Protein AF-A0AAJ1Q7H8-F1 (afdb_monomer_lite)

Structure (mmCIF, N/CA/C/O backbone):
data_AF-A0AAJ1Q7H8-F1
#
_entry.id   AF-A0AAJ1Q7H8-F1
#
loop_
_atom_site.group_PDB
_atom_site.id
_atom_site.type_symbol
_atom_site.label_atom_id
_atom_site.label_alt_id
_atom_site.label_comp_id
_atom_site.label_asym_id
_atom_site.label_entity_id
_atom_site.label_seq_id
_atom_site.pdbx_PDB_ins_code
_atom_site.Cartn_x
_atom_site.Cartn_y
_atom_site.Cartn_z
_atom_site.occupancy
_atom_site.B_iso_or_equiv
_atom_site.auth_seq_id
_atom_site.auth_comp_id
_atom_site.auth_asym_id
_atom_site.auth_atom_id
_atom_site.pdbx_PDB_model_num
ATOM 1 N N . MET A 1 1 ? 10.382 -7.624 -2.692 1.00 88.12 1 MET A N 1
ATOM 2 C CA . MET A 1 1 ? 9.044 -7.095 -2.310 1.00 88.12 1 MET A CA 1
ATOM 3 C C . MET A 1 1 ? 7.955 -7.927 -2.968 1.00 88.12 1 MET A C 1
ATOM 5 O O . MET A 1 1 ? 8.009 -8.153 -4.169 1.00 88.12 1 MET A O 1
ATOM 9 N N . ASP A 1 2 ? 6.952 -8.34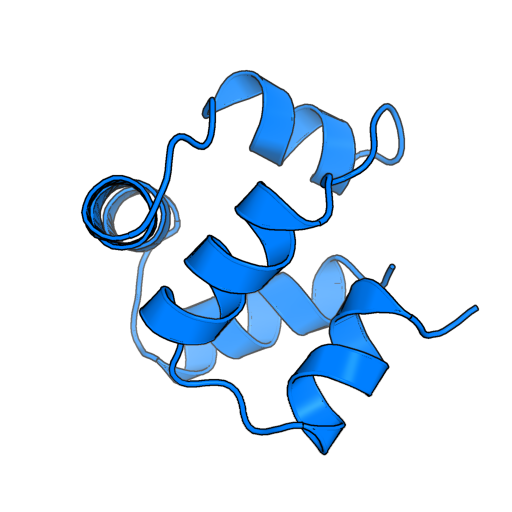9 -2.203 1.00 93.69 2 ASP A N 1
ATOM 10 C CA . ASP A 1 2 ? 5.814 -9.134 -2.677 1.00 93.69 2 ASP A CA 1
ATOM 11 C C . ASP A 1 2 ? 4.560 -8.252 -2.851 1.00 93.69 2 ASP A C 1
ATOM 13 O O . ASP A 1 2 ? 3.833 -7.926 -1.903 1.00 93.69 2 ASP A O 1
ATOM 17 N N . GLY A 1 3 ? 4.283 -7.867 -4.100 1.00 93.75 3 GLY A N 1
ATOM 18 C CA . GLY A 1 3 ? 3.104 -7.072 -4.449 1.00 93.75 3 GLY A CA 1
ATOM 19 C C . GLY A 1 3 ? 1.771 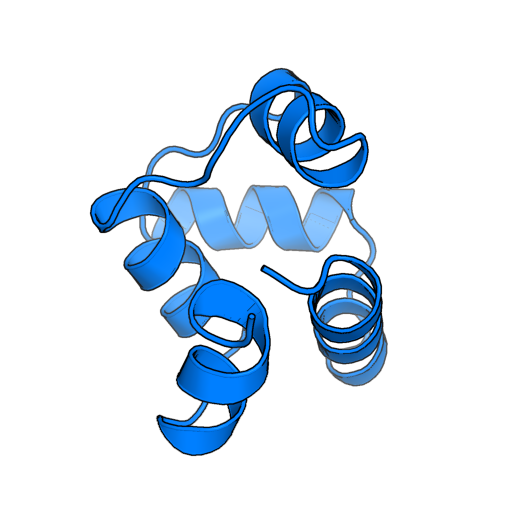-7.798 -4.209 1.00 93.75 3 GLY A C 1
ATOM 20 O O . GLY A 1 3 ? 0.754 -7.157 -3.924 1.00 93.75 3 GLY A O 1
ATOM 21 N N . ASN A 1 4 ? 1.739 -9.130 -4.271 1.00 94.56 4 ASN A N 1
ATOM 22 C CA . ASN A 1 4 ? 0.513 -9.879 -3.993 1.00 94.56 4 ASN A CA 1
ATOM 23 C C . ASN A 1 4 ? 0.175 -9.823 -2.503 1.00 94.56 4 ASN A C 1
ATOM 25 O O . ASN A 1 4 ? -0.987 -9.607 -2.153 1.00 94.56 4 ASN A O 1
ATOM 29 N N . GLN A 1 5 ? 1.180 -9.920 -1.630 1.00 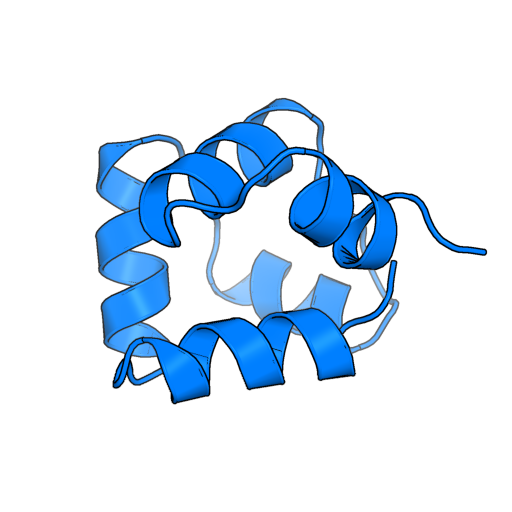95.88 5 GLN A N 1
ATOM 30 C CA . GLN A 1 5 ? 0.990 -9.765 -0.185 1.00 95.88 5 GLN A CA 1
ATOM 31 C C . GLN A 1 5 ? 0.540 -8.349 0.181 1.00 95.88 5 GLN A C 1
ATOM 33 O O . GLN A 1 5 ? -0.377 -8.192 0.990 1.00 95.88 5 GLN A O 1
ATOM 38 N N . LEU A 1 6 ? 1.102 -7.314 -0.457 1.00 96.25 6 LEU A N 1
ATOM 39 C CA . LEU A 1 6 ? 0.639 -5.942 -0.236 1.00 96.25 6 LEU A CA 1
ATOM 40 C C . LEU A 1 6 ? -0.838 -5.778 -0.625 1.00 96.25 6 LEU A C 1
ATOM 42 O O . LEU A 1 6 ? -1.630 -5.247 0.155 1.00 96.25 6 LEU A O 1
ATOM 46 N N . LYS A 1 7 ? -1.234 -6.267 -1.809 1.00 95.56 7 LYS A N 1
ATOM 47 C CA . LYS A 1 7 ? -2.640 -6.245 -2.251 1.00 95.56 7 LYS A CA 1
ATOM 48 C C . LYS A 1 7 ? -3.548 -7.011 -1.291 1.00 95.56 7 LYS A C 1
ATOM 50 O O . LYS A 1 7 ? -4.614 -6.505 -0.946 1.00 95.56 7 LYS A O 1
ATOM 55 N N . ALA A 1 8 ? -3.124 -8.188 -0.835 1.00 95.25 8 ALA A N 1
ATOM 56 C CA . ALA A 1 8 ? -3.880 -8.987 0.122 1.00 95.25 8 ALA A CA 1
ATOM 57 C C . ALA A 1 8 ? -4.116 -8.220 1.430 1.00 95.25 8 ALA A C 1
ATOM 59 O O . ALA A 1 8 ? -5.249 -8.163 1.899 1.00 95.25 8 ALA A O 1
ATOM 60 N N . GLN A 1 9 ? -3.092 -7.553 1.976 1.00 96.31 9 GLN A N 1
ATOM 61 C CA . GLN A 1 9 ? -3.254 -6.724 3.174 1.00 96.31 9 GLN A CA 1
ATOM 62 C C . GLN A 1 9 ? -4.216 -5.552 2.952 1.00 96.31 9 GLN A C 1
ATOM 64 O O . GLN A 1 9 ? -5.057 -5.290 3.807 1.00 96.31 9 GLN A O 1
ATOM 69 N N . ILE A 1 10 ? -4.158 -4.878 1.799 1.00 96.88 10 ILE A N 1
ATOM 70 C CA . ILE A 1 10 ? -5.097 -3.793 1.468 1.00 96.88 10 ILE A CA 1
ATOM 71 C C . ILE A 1 10 ? -6.549 -4.305 1.486 1.00 96.88 10 ILE A C 1
ATOM 73 O O . ILE A 1 10 ? -7.413 -3.697 2.123 1.00 96.88 10 ILE A O 1
ATOM 77 N N . VAL A 1 11 ? -6.800 -5.459 0.860 1.00 96.06 11 VAL A N 1
ATOM 78 C CA . VAL A 1 11 ? -8.130 -6.090 0.816 1.00 96.06 11 VAL A CA 1
ATOM 79 C C . VAL A 1 11 ? -8.578 -6.574 2.197 1.00 96.06 11 VAL A C 1
ATOM 81 O O . VAL A 1 11 ? -9.730 -6.357 2.564 1.00 96.06 11 VAL A O 1
ATOM 84 N N . LEU A 1 12 ? -7.687 -7.162 3.004 1.00 95.44 12 LEU A N 1
ATOM 85 C CA . LEU A 1 12 ? -7.988 -7.586 4.380 1.00 95.44 12 LEU A CA 1
ATOM 86 C C . LEU A 1 12 ? -8.381 -6.414 5.288 1.00 95.44 12 LEU A C 1
ATOM 88 O O . LEU A 1 12 ? -9.120 -6.604 6.253 1.00 95.44 12 LEU A O 1
ATOM 92 N N . LYS A 1 13 ? -7.922 -5.194 4.984 1.00 94.62 13 LYS A N 1
ATOM 93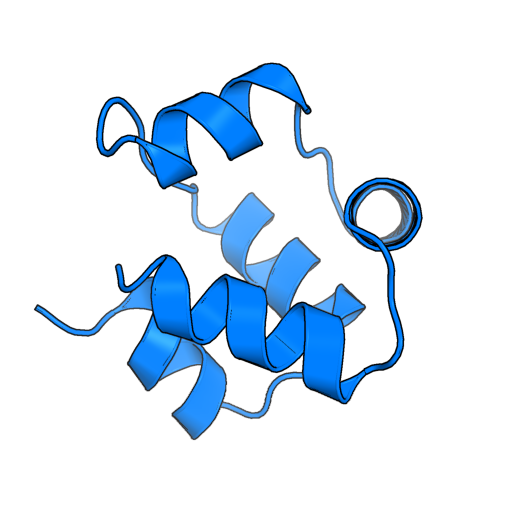 C CA . LYS A 1 13 ? -8.366 -3.966 5.665 1.00 94.62 13 LYS A CA 1
ATOM 94 C C . LYS A 1 13 ? -9.660 -3.379 5.094 1.00 94.62 13 LYS A C 1
ATOM 96 O O . LYS A 1 13 ? -10.081 -2.319 5.553 1.00 94.62 13 LYS A O 1
ATOM 101 N N . GLY A 1 14 ? -10.285 -4.044 4.122 1.00 96.06 14 GLY A N 1
ATOM 102 C CA . GLY A 1 14 ? -11.523 -3.603 3.481 1.00 96.06 14 GLY A CA 1
ATOM 103 C C . GLY A 1 14 ? -11.354 -2.356 2.615 1.00 96.06 14 GLY A C 1
ATOM 104 O O . GLY A 1 14 ? -12.329 -1.646 2.391 1.00 96.06 14 GLY A O 1
ATOM 105 N N . LEU A 1 15 ? -10.130 -2.060 2.164 1.00 96.44 15 LEU A N 1
ATOM 106 C CA . LEU A 1 15 ? -9.824 -0.851 1.406 1.00 96.44 15 LEU A CA 1
ATOM 107 C C . LEU A 1 15 ? -9.794 -1.137 -0.094 1.00 96.44 15 LEU A C 1
ATOM 109 O O . LEU A 1 15 ? -9.197 -2.113 -0.554 1.00 96.44 15 LEU A O 1
ATOM 113 N N . LYS A 1 16 ? -10.354 -0.221 -0.883 1.00 95.81 16 LYS A N 1
ATOM 114 C CA . LYS A 1 16 ? -10.015 -0.099 -2.305 1.00 95.81 16 LYS A CA 1
ATOM 115 C C . LYS A 1 16 ? -8.632 0.537 -2.451 1.00 95.81 16 LYS A C 1
ATOM 117 O O . LYS A 1 16 ? -8.181 1.271 -1.573 1.00 95.81 16 LYS A O 1
ATOM 122 N N . ILE A 1 17 ? -7.977 0.324 -3.596 1.00 94.12 17 ILE A N 1
ATOM 123 C CA . ILE A 1 17 ? -6.649 0.907 -3.869 1.00 94.12 17 ILE A CA 1
ATOM 124 C C . ILE A 1 17 ? -6.656 2.434 -3.708 1.00 94.12 17 ILE A C 1
ATOM 126 O O . ILE A 1 17 ? -5.752 2.985 -3.093 1.00 94.12 17 ILE A O 1
ATOM 130 N N . GLU A 1 18 ? -7.696 3.121 -4.178 1.00 94.62 18 GLU A N 1
ATOM 131 C CA . GLU A 1 18 ? -7.786 4.583 -4.061 1.00 94.62 18 GLU A CA 1
ATOM 132 C C . GLU A 1 18 ? -7.929 5.065 -2.609 1.00 94.62 18 GLU A C 1
ATOM 134 O O . GLU A 1 18 ? -7.302 6.047 -2.209 1.00 94.62 18 GLU A O 1
ATOM 139 N N . GLU A 1 19 ? -8.693 4.342 -1.789 1.00 96.50 19 GLU A N 1
ATOM 140 C CA . GLU A 1 19 ? -8.827 4.630 -0.356 1.00 96.50 19 GLU A CA 1
ATOM 141 C C . GLU A 1 19 ? -7.511 4.362 0.375 1.00 96.50 19 GLU A C 1
ATOM 143 O O . GLU A 1 19 ? -7.099 5.142 1.235 1.00 96.50 19 GLU A O 1
ATOM 148 N N . PHE A 1 20 ? -6.816 3.290 -0.006 1.00 97.19 20 PHE A N 1
ATOM 149 C CA . PHE A 1 20 ? -5.477 2.983 0.474 1.00 97.19 20 PHE A CA 1
ATOM 150 C C . PHE A 1 20 ? -4.492 4.111 0.148 1.00 97.19 20 PHE A C 1
ATOM 152 O O . PHE A 1 20 ? -3.863 4.637 1.064 1.00 97.19 20 PHE A O 1
ATOM 159 N N . LEU A 1 21 ? -4.395 4.541 -1.113 1.00 96.50 21 LEU A N 1
ATOM 160 C CA . LEU A 1 21 ? -3.482 5.611 -1.526 1.00 96.50 21 LEU A CA 1
ATOM 161 C C . LEU A 1 21 ? -3.800 6.932 -0.809 1.00 96.50 21 LEU A C 1
ATOM 163 O O . LEU A 1 21 ? -2.894 7.597 -0.304 1.00 96.50 21 LEU A O 1
ATOM 167 N N . SER A 1 22 ? -5.087 7.271 -0.667 1.00 95.88 22 SER A N 1
ATOM 168 C CA . SER A 1 22 ? -5.520 8.436 0.115 1.00 95.88 22 SER A CA 1
ATOM 169 C C . SER A 1 22 ? -5.204 8.313 1.611 1.00 95.88 22 SER A C 1
ATOM 171 O O . SER A 1 22 ? -5.045 9.324 2.297 1.00 95.88 22 SER A O 1
ATOM 173 N N . ARG A 1 23 ? -5.131 7.097 2.156 1.00 96.75 23 ARG A N 1
ATOM 174 C CA . ARG A 1 23 ? -4.747 6.870 3.551 1.00 96.75 23 ARG A CA 1
ATOM 175 C C . ARG A 1 23 ? -3.237 6.973 3.736 1.00 96.75 23 ARG A C 1
ATOM 177 O O . ARG A 1 23 ? -2.805 7.588 4.708 1.00 96.75 23 ARG A O 1
ATOM 184 N N . VAL A 1 24 ? -2.447 6.438 2.804 1.00 97.31 24 VAL A N 1
ATOM 185 C CA . VAL A 1 24 ? -0.981 6.575 2.796 1.00 97.31 24 VAL A CA 1
ATOM 186 C C . VAL A 1 24 ? -0.575 8.045 2.756 1.00 97.31 24 VAL A C 1
ATOM 188 O O . VAL A 1 24 ? 0.294 8.441 3.531 1.00 97.31 24 VAL A O 1
ATOM 191 N N . SER A 1 25 ? -1.271 8.871 1.964 1.00 94.31 25 SER A N 1
ATOM 192 C CA . SER A 1 25 ? -0.977 10.306 1.833 1.00 94.31 25 SER A CA 1
ATOM 193 C C . SER A 1 25 ? -1.060 11.096 3.149 1.00 94.31 25 SER A C 1
ATOM 195 O O . SER A 1 25 ? -0.542 12.207 3.228 1.00 94.31 25 SER A O 1
ATOM 197 N N . ARG A 1 26 ? -1.697 10.543 4.194 1.00 95.62 26 ARG A N 1
ATOM 198 C CA . ARG A 1 26 ? -1.754 11.137 5.543 1.00 95.62 26 ARG A CA 1
ATOM 199 C C . ARG A 1 26 ? -0.481 10.903 6.361 1.00 95.62 26 ARG A C 1
ATOM 201 O O . ARG A 1 26 ? -0.256 11.610 7.337 1.00 95.62 26 ARG A O 1
ATOM 208 N N . PHE A 1 27 ? 0.325 9.909 5.991 1.00 96.31 27 PHE A N 1
ATOM 209 C CA . PHE A 1 27 ? 1.537 9.503 6.711 1.00 96.31 27 PHE A CA 1
ATOM 210 C C . PHE A 1 27 ? 2.825 9.776 5.927 1.00 96.31 27 PHE A C 1
ATOM 212 O O . PHE A 1 27 ? 3.893 9.849 6.532 1.00 96.31 27 PHE A O 1
ATOM 219 N N . GLY A 1 28 ? 2.736 9.929 4.606 1.00 94.19 28 GLY A N 1
ATOM 220 C CA . GLY A 1 28 ? 3.859 10.235 3.725 1.00 94.19 28 GLY A CA 1
ATOM 221 C C . GLY A 1 28 ? 3.391 10.430 2.286 1.00 94.19 28 GLY A C 1
ATOM 222 O O . GLY A 1 28 ? 2.244 10.142 1.957 1.00 94.19 28 GLY A O 1
ATOM 223 N N . LYS A 1 29 ? 4.260 10.940 1.412 1.00 90.94 29 LYS A N 1
ATOM 224 C CA . LYS A 1 29 ? 3.927 11.058 -0.012 1.00 90.94 29 LYS A CA 1
ATOM 225 C C . LYS A 1 29 ? 4.107 9.702 -0.681 1.00 90.94 29 LYS A C 1
ATOM 227 O O . LYS A 1 29 ? 5.164 9.103 -0.554 1.00 90.94 29 LYS A O 1
ATOM 232 N N . LEU A 1 30 ? 3.092 9.263 -1.416 1.00 94.19 30 LEU A N 1
ATOM 233 C CA . LEU A 1 30 ? 3.193 8.139 -2.335 1.00 94.19 30 LEU A CA 1
ATOM 234 C C . LEU A 1 30 ? 2.502 8.529 -3.637 1.00 94.19 30 LEU A C 1
ATOM 236 O O . LEU A 1 30 ? 1.299 8.793 -3.655 1.00 94.19 30 LEU A O 1
ATOM 240 N N . ASP A 1 31 ? 3.273 8.597 -4.717 1.00 93.75 31 ASP A N 1
ATOM 241 C CA . ASP A 1 31 ? 2.726 8.870 -6.040 1.00 93.75 31 ASP A CA 1
ATOM 242 C C . ASP A 1 31 ? 1.947 7.651 -6.562 1.00 93.75 31 ASP A C 1
ATOM 244 O O . ASP A 1 31 ? 2.423 6.514 -6.499 1.00 93.75 31 ASP A O 1
ATOM 248 N N . ARG A 1 32 ? 0.743 7.882 -7.105 1.00 95.75 32 ARG A N 1
ATOM 249 C CA . ARG A 1 32 ? -0.110 6.806 -7.639 1.00 95.75 32 ARG A CA 1
ATOM 250 C C . ARG A 1 32 ? 0.591 6.068 -8.781 1.00 95.75 32 ARG A C 1
ATOM 252 O O . ARG A 1 32 ? 0.515 4.842 -8.847 1.00 95.75 32 ARG A O 1
ATOM 259 N N . ASN A 1 33 ? 1.273 6.785 -9.674 1.00 96.50 33 ASN A N 1
ATOM 260 C CA . ASN A 1 33 ? 1.957 6.145 -10.796 1.00 96.50 33 ASN A CA 1
ATOM 261 C C . ASN A 1 33 ? 3.141 5.318 -10.300 1.00 96.50 33 ASN A C 1
ATOM 263 O O . ASN A 1 33 ? 3.330 4.202 -10.781 1.00 96.50 33 ASN A O 1
ATOM 267 N N . LYS A 1 34 ? 3.883 5.821 -9.305 1.00 96.12 34 LYS A N 1
ATOM 268 C CA . LYS A 1 34 ? 4.937 5.059 -8.635 1.00 96.12 34 LYS A CA 1
ATOM 269 C C . LYS A 1 34 ? 4.398 3.777 -8.017 1.00 96.12 34 LYS A C 1
ATOM 271 O O . LYS A 1 34 ? 4.952 2.728 -8.315 1.00 96.12 34 LYS A O 1
ATOM 276 N N . TYR A 1 35 ? 3.292 3.824 -7.265 1.00 96.75 35 TYR A N 1
ATOM 277 C CA . TYR A 1 35 ? 2.649 2.609 -6.748 1.00 96.75 35 TYR A CA 1
ATOM 278 C C . TYR A 1 35 ? 2.475 1.571 -7.860 1.00 96.75 35 TYR A C 1
ATOM 280 O O . TYR A 1 35 ? 2.980 0.461 -7.742 1.00 96.75 35 TYR A O 1
ATOM 288 N N . TYR A 1 36 ? 1.851 1.938 -8.981 1.00 96.75 36 TYR A N 1
ATOM 289 C CA . TYR A 1 36 ? 1.635 0.990 -10.073 1.00 96.75 36 TYR A CA 1
ATOM 290 C C . TYR A 1 36 ? 2.924 0.513 -10.760 1.00 96.75 36 TYR A C 1
ATOM 292 O O . TYR A 1 36 ? 2.953 -0.640 -11.182 1.00 96.75 36 TYR A O 1
ATOM 300 N N . ARG A 1 37 ? 3.973 1.342 -10.861 1.00 97.25 37 ARG A N 1
ATOM 301 C CA . ARG A 1 37 ? 5.292 0.900 -11.353 1.00 97.25 37 ARG A CA 1
ATOM 302 C C . ARG A 1 37 ? 5.919 -0.135 -10.420 1.00 97.25 37 ARG A C 1
ATOM 304 O O . ARG A 1 37 ? 6.324 -1.193 -10.891 1.00 97.25 37 ARG A O 1
ATOM 311 N N . VAL A 1 38 ? 5.894 0.107 -9.106 1.00 95.94 38 VAL A N 1
ATOM 312 C CA . VAL A 1 38 ? 6.374 -0.862 -8.103 1.00 95.94 38 VAL A CA 1
ATOM 313 C C . VAL A 1 38 ? 5.585 -2.168 -8.196 1.00 95.94 38 VAL A C 1
ATOM 315 O O . VAL A 1 38 ? 6.164 -3.248 -8.237 1.00 95.94 38 VAL A O 1
ATOM 318 N N . MET A 1 39 ? 4.257 -2.092 -8.346 1.00 95.00 39 MET A N 1
ATOM 319 C CA . MET A 1 39 ? 3.414 -3.282 -8.519 1.00 95.00 39 MET A CA 1
ATOM 320 C C . MET A 1 39 ? 3.698 -4.072 -9.807 1.00 95.00 39 MET A C 1
ATOM 322 O O . MET A 1 39 ? 3.277 -5.225 -9.897 1.00 95.00 39 MET A O 1
ATOM 326 N N . ARG A 1 40 ? 4.359 -3.465 -10.801 1.00 95.12 40 ARG A N 1
ATOM 327 C CA . ARG A 1 40 ? 4.821 -4.121 -12.036 1.00 95.12 40 ARG A CA 1
ATOM 328 C C . ARG A 1 40 ? 6.293 -4.549 -11.981 1.00 95.12 40 ARG A C 1
ATOM 330 O O . ARG A 1 40 ? 6.757 -5.164 -12.933 1.00 95.12 40 ARG A O 1
ATOM 337 N N . GLY A 1 41 ? 7.007 -4.254 -10.894 1.00 94.06 41 GLY A N 1
ATOM 338 C CA . GLY A 1 41 ? 8.441 -4.526 -10.764 1.00 94.06 41 GLY A CA 1
ATOM 339 C C . GLY A 1 41 ? 9.333 -3.551 -11.540 1.00 94.06 41 GLY A C 1
ATOM 340 O O . GLY A 1 41 ? 10.480 -3.869 -11.826 1.00 94.06 41 GLY A O 1
ATOM 341 N N . GLU A 1 42 ? 8.812 -2.379 -11.910 1.00 95.88 42 GLU A N 1
ATOM 342 C CA . GLU A 1 42 ? 9.543 -1.346 -12.664 1.00 95.88 42 GLU A CA 1
ATOM 343 C C . GLU A 1 42 ? 10.241 -0.321 -11.752 1.00 95.88 42 GLU A C 1
ATOM 345 O O . GLU A 1 42 ? 10.980 0.534 -12.234 1.00 95.88 42 GLU A O 1
ATOM 350 N N . ASP A 1 43 ? 9.939 -0.335 -10.454 1.00 95.88 43 ASP A N 1
ATOM 351 C CA . ASP A 1 43 ? 10.362 0.663 -9.466 1.00 95.88 43 ASP A CA 1
ATOM 352 C C . ASP A 1 43 ? 10.326 0.023 -8.065 1.00 95.88 43 ASP A C 1
ATOM 354 O O . ASP A 1 43 ? 9.769 -1.065 -7.891 1.00 95.88 43 ASP A O 1
ATOM 358 N N . GLU A 1 44 ? 10.851 0.711 -7.052 1.00 94.50 44 GLU A N 1
ATOM 359 C CA . GLU A 1 44 ? 10.842 0.252 -5.658 1.00 94.50 44 GLU A CA 1
ATOM 360 C C . GLU A 1 44 ? 10.296 1.319 -4.700 1.00 94.50 44 GLU A C 1
ATOM 362 O O . GLU A 1 44 ? 10.419 2.529 -4.924 1.00 94.50 44 GLU A O 1
ATOM 367 N N . PHE A 1 45 ? 9.680 0.869 -3.601 1.00 96.12 45 PHE A N 1
ATOM 368 C CA . PHE A 1 45 ? 9.335 1.780 -2.513 1.00 96.12 45 PHE A CA 1
ATOM 369 C C . PHE A 1 45 ? 10.588 2.152 -1.733 1.00 96.12 45 PHE A C 1
ATOM 371 O O . PHE A 1 45 ? 11.351 1.284 -1.312 1.00 96.12 45 PHE A O 1
ATOM 378 N N . ASP A 1 46 ? 10.762 3.443 -1.476 1.00 95.94 46 ASP A N 1
ATOM 379 C CA . ASP A 1 46 ? 11.800 3.888 -0.562 1.00 95.94 46 ASP A CA 1
ATOM 380 C C . ASP A 1 46 ? 11.391 3.658 0.903 1.00 95.94 46 ASP A C 1
ATOM 382 O O . ASP A 1 46 ? 10.245 3.344 1.242 1.00 95.94 46 ASP A O 1
ATOM 386 N N . ARG A 1 47 ? 12.345 3.844 1.818 1.00 95.44 47 ARG A N 1
ATOM 387 C CA . ARG A 1 47 ? 12.116 3.637 3.252 1.00 95.44 47 ARG A CA 1
ATOM 388 C C . ARG A 1 47 ? 10.975 4.499 3.808 1.00 95.44 47 ARG A C 1
ATOM 390 O O . ARG A 1 47 ? 10.252 4.049 4.696 1.00 95.44 47 ARG A O 1
ATOM 397 N N . SER A 1 48 ? 10.829 5.736 3.339 1.00 96.81 48 SER A N 1
ATOM 398 C CA . SER A 1 48 ? 9.789 6.649 3.822 1.00 96.81 48 SER A CA 1
ATOM 399 C C . SER A 1 48 ? 8.399 6.206 3.359 1.00 96.81 48 SER A C 1
ATOM 401 O O . SER A 1 48 ? 7.453 6.223 4.151 1.00 96.81 48 SER A O 1
ATOM 403 N N . GLU A 1 49 ? 8.298 5.703 2.130 1.00 97.56 49 GLU A N 1
ATOM 404 C CA . GLU A 1 49 ? 7.077 5.134 1.564 1.00 97.56 49 GLU A CA 1
ATOM 405 C C . GLU A 1 49 ? 6.690 3.835 2.271 1.00 97.56 49 GLU A C 1
ATOM 407 O O . GLU A 1 49 ? 5.534 3.684 2.665 1.00 97.56 49 GLU A O 1
ATOM 412 N N . ILE A 1 50 ? 7.648 2.938 2.532 1.00 96.94 50 ILE A N 1
ATOM 413 C CA . ILE A 1 50 ? 7.410 1.698 3.292 1.00 96.94 50 ILE A CA 1
ATOM 414 C C . ILE A 1 50 ? 6.847 2.013 4.683 1.00 96.94 50 ILE A C 1
ATOM 416 O O . ILE A 1 50 ? 5.870 1.396 5.118 1.00 96.94 50 ILE A O 1
ATOM 420 N N . ILE A 1 51 ? 7.412 3.005 5.380 1.00 96.69 51 ILE A N 1
ATOM 421 C CA . ILE A 1 51 ? 6.920 3.437 6.697 1.00 96.69 51 ILE A CA 1
ATOM 422 C C . ILE A 1 51 ? 5.498 4.005 6.588 1.00 96.69 51 ILE A C 1
ATOM 424 O O . ILE A 1 51 ? 4.642 3.676 7.412 1.00 96.69 51 ILE A O 1
ATOM 428 N N . ALA A 1 52 ? 5.224 4.843 5.586 1.00 97.94 52 ALA A N 1
ATOM 429 C CA . ALA A 1 52 ? 3.901 5.426 5.380 1.00 97.94 52 ALA A CA 1
ATOM 430 C C . ALA A 1 52 ? 2.843 4.353 5.072 1.00 97.94 52 ALA A C 1
ATOM 432 O O . ALA A 1 52 ? 1.764 4.365 5.668 1.00 97.94 52 ALA A O 1
ATOM 433 N N . ILE A 1 53 ? 3.171 3.390 4.206 1.00 97.75 53 ILE A N 1
ATOM 434 C CA . ILE A 1 53 ? 2.311 2.250 3.869 1.00 97.75 53 ILE A CA 1
ATOM 435 C C . ILE A 1 53 ? 2.054 1.383 5.105 1.00 97.75 53 ILE A C 1
ATOM 437 O O . ILE A 1 53 ? 0.903 1.052 5.396 1.00 97.75 53 ILE A O 1
ATOM 441 N N . SER A 1 54 ? 3.100 1.077 5.875 1.00 97.38 54 SER A N 1
ATOM 442 C CA . SER A 1 54 ? 2.991 0.260 7.088 1.00 97.38 54 SER A CA 1
ATOM 443 C C . SER A 1 54 ? 2.090 0.912 8.135 1.00 97.38 54 SER A C 1
ATOM 445 O O . SER A 1 54 ? 1.237 0.241 8.712 1.00 97.38 54 SER A O 1
ATOM 447 N N . LYS A 1 55 ? 2.192 2.235 8.323 1.00 97.19 55 LYS A N 1
ATOM 448 C CA . LYS A 1 55 ? 1.281 2.999 9.193 1.00 97.19 55 LYS A CA 1
ATOM 449 C C . LYS A 1 55 ? -0.149 3.022 8.657 1.00 97.19 55 LYS A C 1
ATOM 451 O O . LYS A 1 55 ? -1.093 2.830 9.421 1.00 97.19 55 LYS A O 1
ATOM 456 N N . ALA A 1 56 ? -0.327 3.228 7.352 1.00 97.06 56 ALA A N 1
ATOM 457 C CA . ALA A 1 56 ? -1.648 3.272 6.729 1.00 97.06 56 ALA A CA 1
ATOM 458 C C . ALA A 1 56 ? -2.404 1.946 6.873 1.00 97.06 56 ALA A C 1
ATOM 460 O O . ALA A 1 56 ? -3.606 1.953 7.133 1.00 97.06 56 ALA A O 1
ATOM 461 N N . LEU A 1 57 ? -1.701 0.822 6.747 1.00 96.81 57 LEU A N 1
ATOM 462 C CA . LEU A 1 57 ? -2.272 -0.516 6.877 1.00 96.81 57 LEU A CA 1
ATOM 463 C C . LEU A 1 57 ? -2.181 -1.078 8.302 1.00 96.81 57 LEU A C 1
ATOM 465 O O . LEU A 1 57 ? -2.721 -2.150 8.548 1.00 96.81 57 LEU A O 1
ATOM 469 N N . ASN A 1 58 ? -1.561 -0.365 9.246 1.00 96.25 58 ASN A N 1
ATOM 470 C CA . ASN A 1 58 ? -1.282 -0.861 10.595 1.00 96.25 58 ASN A CA 1
ATOM 471 C C . ASN A 1 58 ? -0.620 -2.253 10.564 1.00 96.25 58 ASN A C 1
ATOM 473 O O . ASN A 1 58 ? -1.113 -3.200 11.182 1.00 96.25 58 ASN A O 1
ATOM 477 N N . LEU A 1 59 ? 0.434 -2.383 9.753 1.00 96.44 59 LEU A N 1
ATOM 478 C CA . LEU A 1 59 ? 1.204 -3.619 9.642 1.00 96.44 59 LEU A CA 1
ATOM 479 C C . LEU A 1 59 ? 2.035 -3.814 10.905 1.00 96.44 59 LEU A C 1
ATOM 481 O O . LEU A 1 59 ? 2.631 -2.865 11.419 1.00 96.44 59 LEU A O 1
ATOM 485 N N . ASN A 1 60 ? 2.093 -5.057 11.369 1.00 94.94 60 ASN A N 1
ATOM 486 C CA . ASN A 1 60 ? 3.087 -5.462 12.348 1.00 94.94 60 ASN A CA 1
ATOM 487 C C . ASN A 1 60 ? 4.457 -5.658 11.658 1.00 94.94 60 ASN A C 1
ATOM 489 O O . ASN A 1 60 ? 4.563 -5.604 10.429 1.00 94.94 60 ASN A O 1
ATOM 493 N N . GLU A 1 61 ? 5.507 -5.863 12.451 1.00 93.81 61 GLU A N 1
ATOM 494 C CA . GLU A 1 61 ? 6.871 -6.046 11.940 1.00 93.81 61 GLU A CA 1
ATOM 495 C C . GLU A 1 61 ? 6.988 -7.262 11.010 1.00 93.81 61 GLU A C 1
ATOM 497 O O . GLU A 1 61 ? 7.572 -7.156 9.936 1.00 93.81 61 GLU A O 1
ATOM 502 N N . GLU A 1 62 ? 6.361 -8.386 11.355 1.00 94.25 62 GLU A N 1
ATOM 503 C CA . GLU A 1 62 ? 6.379 -9.609 10.546 1.00 94.25 62 GLU A CA 1
ATOM 504 C C . GLU A 1 62 ? 5.729 -9.402 9.167 1.00 94.25 62 GLU A C 1
ATOM 506 O O . GLU A 1 62 ? 6.299 -9.772 8.139 1.00 94.25 62 GLU A O 1
ATOM 511 N N . ASP A 1 63 ? 4.565 -8.752 9.117 1.00 94.62 63 ASP A N 1
ATOM 512 C CA . ASP A 1 63 ? 3.862 -8.421 7.878 1.00 94.62 63 ASP A CA 1
ATOM 513 C C . ASP A 1 63 ? 4.663 -7.435 7.026 1.00 94.62 63 ASP A C 1
ATOM 515 O O . ASP A 1 63 ? 4.748 -7.607 5.808 1.00 94.62 63 ASP A O 1
ATOM 519 N N . MET A 1 64 ? 5.276 -6.423 7.650 1.00 95.25 64 MET A N 1
ATOM 520 C CA . MET A 1 64 ? 6.161 -5.489 6.953 1.00 95.25 64 MET A CA 1
ATOM 521 C C . MET A 1 64 ? 7.343 -6.238 6.326 1.00 95.25 64 MET A C 1
ATOM 523 O O . MET A 1 64 ? 7.606 -6.071 5.134 1.00 95.25 64 MET A O 1
AT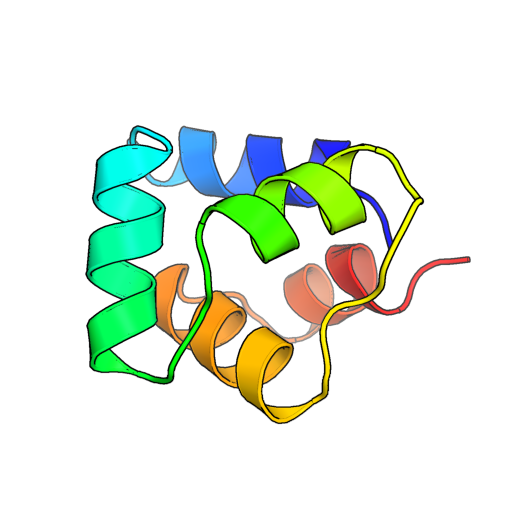OM 527 N N . MET A 1 65 ? 8.026 -7.086 7.098 1.00 94.00 65 MET A N 1
ATOM 528 C CA . MET A 1 65 ? 9.166 -7.872 6.621 1.00 94.00 65 MET A CA 1
ATOM 529 C C . MET A 1 65 ? 8.768 -8.793 5.471 1.00 94.00 65 MET A C 1
ATOM 531 O O . MET A 1 65 ? 9.416 -8.797 4.425 1.00 94.00 65 MET A O 1
ATOM 535 N N . ARG A 1 66 ? 7.646 -9.501 5.615 1.00 94.12 66 ARG A N 1
ATOM 536 C CA . ARG A 1 66 ? 7.119 -10.409 4.594 1.00 94.12 66 ARG A CA 1
ATOM 537 C C . ARG A 1 66 ? 6.758 -9.700 3.289 1.00 94.12 66 ARG A C 1
ATOM 539 O O . ARG A 1 66 ? 6.935 -10.288 2.227 1.00 94.12 66 ARG A O 1
ATOM 546 N N . ILE A 1 67 ? 6.236 -8.476 3.356 1.00 95.06 67 ILE A N 1
ATOM 547 C CA . ILE A 1 67 ? 5.847 -7.716 2.163 1.00 95.06 67 ILE A CA 1
ATOM 548 C C . ILE A 1 67 ? 7.061 -7.064 1.509 1.00 95.06 67 ILE A C 1
ATOM 550 O O . ILE A 1 67 ? 7.262 -7.213 0.308 1.00 95.06 67 ILE A O 1
ATOM 554 N N . PHE A 1 68 ? 7.850 -6.297 2.258 1.00 95.06 68 PHE A N 1
ATOM 555 C CA . PHE A 1 68 ? 8.824 -5.384 1.655 1.00 95.06 68 PHE A CA 1
ATOM 556 C C . PHE A 1 68 ? 10.227 -5.976 1.543 1.00 95.06 68 PHE A C 1
ATOM 558 O O . PHE A 1 68 ? 10.940 -5.624 0.609 1.00 95.06 68 PHE A O 1
ATOM 565 N N . PHE A 1 69 ? 10.594 -6.902 2.430 1.00 90.00 69 PHE A N 1
ATOM 566 C CA . PHE A 1 69 ? 11.976 -7.367 2.598 1.00 90.00 69 PHE A CA 1
ATOM 567 C C . PHE A 1 69 ? 12.167 -8.860 2.322 1.00 90.00 69 PHE A C 1
ATOM 569 O O . PHE A 1 69 ? 13.241 -9.396 2.573 1.00 90.00 69 PHE A O 1
ATOM 576 N N . LYS A 1 70 ? 11.135 -9.541 1.818 1.00 75.50 70 LYS A N 1
ATOM 577 C CA 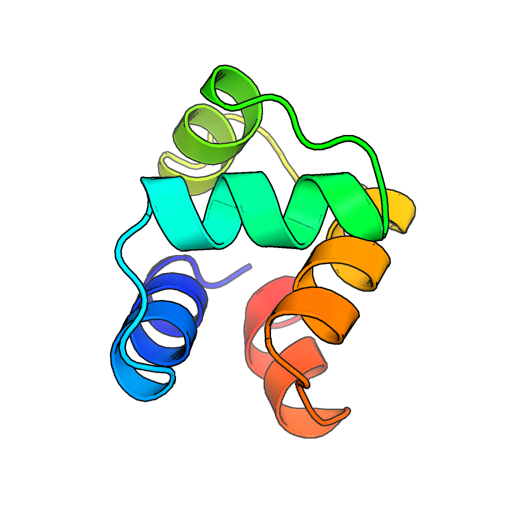. LYS A 1 70 ? 11.259 -10.917 1.348 1.00 75.50 70 LYS A CA 1
ATOM 578 C C . LYS A 1 70 ? 11.804 -10.931 -0.086 1.00 75.50 70 LYS A C 1
ATOM 580 O O . LYS A 1 70 ? 11.279 -10.187 -0.929 1.00 75.50 70 LYS A O 1
ATOM 585 N N . ASP A 1 71 ? 12.841 -11.749 -0.284 1.00 56.59 71 ASP A N 1
ATOM 586 C CA . ASP A 1 71 ? 13.463 -12.084 -1.575 1.00 56.59 71 ASP A CA 1
ATOM 587 C C . ASP A 1 71 ? 12.440 -12.665 -2.561 1.00 56.59 71 ASP A C 1
ATOM 589 O O . ASP A 1 71 ? 11.737 -13.640 -2.186 1.00 56.59 71 ASP A O 1
#

Radius of gyration: 10.79 Å; chains: 1; bounding box: 25×23×25 Å

Secondary structure (DSSP, 8-state):
--HHHHHHHHHHTT--HHHHHHHHTTTS---HHHHHHHHTTSS---HHHHHHHHHHHT--HHHHHHHHS--

Organism: NCBI:txid178214

Foldseek 3Di:
DALVLLVVLCVVLVHDPVRLQVLLVVQHDDDPVQNVCVSVVNHADDPSSLVSSCVSSVPDPVSSCVHHVDD

pLDDT: mean 94.65, std 5.38, range [56.59, 97.94]

Sequence (71 aa):
MDGNQLKAQIVLKGLKIEEFLSRVSRFGKLDRNKYYRVMRGEDEFDRSEIIAISKALNLNEEDMMRIFFKD